Protein AF-A0A352AAE7-F1 (afdb_monomer_lite)

pLDDT: mean 84.23, std 16.34, range [34.0, 94.88]

Secondary structure (DSSP, 8-state):
----EEEEEETTEEEEEEGGG---EEE-TTS-EEEE-TTS--EEEE-TTTSHHHHHHHHHHHHHHHS---S--------

Foldseek 3Di:
DDFLWDWDDFDHDIDTAGCVLWPDWAADPQRWIWTAGNVRPDITTHDCVPTVPRSVSVQVVCCVVPVDGNDDDPPPPDD

Sequence (79 aa):
MTQHWIKFVYERNTYVVDLDRISTFACTRNGRLVFWLPDGRVQVVIHPKTNPEAHQQILDYVENITGESLGFQFRVNRP

Radius of gyration: 13.11 Å; chains: 1; bounding box: 37×31×34 Å

Structure (mmCIF, N/CA/C/O backbone):
data_AF-A0A352AAE7-F1
#
_entry.id   AF-A0A352AAE7-F1
#
loop_
_atom_site.group_PDB
_atom_site.id
_atom_site.type_symbol
_atom_site.label_atom_id
_atom_site.label_alt_id
_atom_site.label_comp_id
_atom_site.label_asym_id
_atom_site.label_entity_id
_atom_site.label_seq_id
_atom_site.pdbx_PDB_ins_code
_atom_site.Cartn_x
_atom_site.Cartn_y
_atom_site.Cartn_z
_atom_site.occupancy
_atom_site.B_iso_or_equiv
_atom_site.auth_seq_id
_atom_site.auth_comp_id
_atom_site.auth_asym_id
_atom_site.auth_atom_id
_atom_site.pdbx_PDB_model_num
ATOM 1 N N . MET A 1 1 ? -15.136 11.650 5.992 1.00 47.44 1 MET A N 1
ATOM 2 C CA . MET A 1 1 ? -14.883 10.412 5.229 1.00 47.44 1 MET A CA 1
ATOM 3 C C . MET A 1 1 ? -13.842 10.739 4.173 1.00 47.44 1 MET A C 1
ATOM 5 O O . MET A 1 1 ? -14.195 11.147 3.074 1.00 47.44 1 MET A O 1
ATOM 9 N N . THR A 1 2 ? -12.567 10.707 4.540 1.00 62.91 2 THR A N 1
ATOM 10 C CA . THR A 1 2 ? -11.461 10.815 3.584 1.00 62.91 2 THR A CA 1
ATOM 11 C C . THR A 1 2 ? -11.245 9.425 3.002 1.00 62.91 2 THR A C 1
ATOM 13 O O . THR A 1 2 ? -11.135 8.477 3.764 1.00 62.91 2 THR A O 1
ATOM 16 N N . GLN A 1 3 ? -11.299 9.295 1.677 1.00 78.38 3 GLN A N 1
ATOM 17 C CA . GLN A 1 3 ? -10.981 8.042 0.992 1.00 78.38 3 GLN A CA 1
ATOM 18 C C . GLN A 1 3 ? -9.523 8.110 0.548 1.00 78.38 3 GLN A C 1
ATOM 20 O O . GLN A 1 3 ? -9.138 9.069 -0.129 1.00 78.38 3 GLN A O 1
ATOM 25 N N . HIS A 1 4 ? -8.728 7.112 0.909 1.00 91.88 4 HIS A N 1
ATOM 26 C CA . HIS A 1 4 ? -7.286 7.115 0.670 1.00 91.88 4 HIS A CA 1
ATOM 27 C C . HIS A 1 4 ? -6.953 6.372 -0.626 1.00 91.88 4 HIS A C 1
ATOM 29 O O . HIS A 1 4 ? -6.418 5.265 -0.626 1.00 91.88 4 HIS A O 1
ATOM 35 N N . TRP A 1 5 ? -7.310 6.991 -1.752 1.00 94.25 5 TRP A N 1
ATOM 36 C CA . TRP A 1 5 ? -7.038 6.446 -3.079 1.00 94.25 5 TRP A CA 1
ATOM 37 C C . TRP A 1 5 ? -5.600 6.718 -3.509 1.00 94.25 5 TRP A C 1
ATOM 39 O O . TRP A 1 5 ? -5.176 7.871 -3.579 1.00 94.25 5 TRP A O 1
ATOM 49 N N . ILE A 1 6 ? -4.885 5.663 -3.891 1.00 93.88 6 ILE A N 1
ATOM 50 C CA . ILE A 1 6 ? -3.557 5.761 -4.498 1.00 93.88 6 ILE A CA 1
ATOM 51 C C . ILE A 1 6 ? -3.557 5.175 -5.905 1.00 93.88 6 ILE A C 1
ATOM 53 O O . ILE A 1 6 ? -4.319 4.257 -6.224 1.00 93.88 6 ILE A O 1
ATOM 57 N N . LYS A 1 7 ? -2.663 5.689 -6.752 1.00 94.31 7 LYS A N 1
ATOM 58 C CA . LYS A 1 7 ? -2.432 5.183 -8.105 1.00 94.31 7 LYS A CA 1
ATOM 59 C C . LYS A 1 7 ? -0.966 4.823 -8.275 1.00 94.31 7 LYS A C 1
ATOM 61 O O . LYS A 1 7 ? -0.092 5.643 -8.021 1.00 94.31 7 LYS A O 1
ATOM 66 N N . PHE A 1 8 ? -0.689 3.618 -8.754 1.00 93.31 8 PHE A N 1
ATOM 67 C CA . PHE A 1 8 ? 0.681 3.182 -9.011 1.00 93.31 8 PHE A CA 1
ATOM 68 C C . PHE A 1 8 ? 0.750 2.161 -10.139 1.00 93.31 8 PHE A C 1
ATOM 70 O O . PHE A 1 8 ? -0.219 1.467 -10.446 1.00 93.31 8 PHE A O 1
ATOM 77 N N . VAL A 1 9 ? 1.923 2.068 -10.762 1.00 91.62 9 VAL A N 1
ATOM 78 C CA . VAL A 1 9 ? 2.233 1.012 -11.726 1.00 91.62 9 VAL A CA 1
ATOM 79 C C . VAL A 1 9 ? 2.924 -0.118 -10.982 1.00 91.62 9 VAL A C 1
ATOM 81 O O . VAL A 1 9 ? 3.931 0.108 -10.310 1.00 91.62 9 VAL A O 1
ATOM 84 N N . TYR A 1 10 ? 2.387 -1.324 -11.110 1.00 90.88 10 TYR A N 1
ATOM 85 C CA . TYR A 1 10 ? 2.997 -2.543 -10.598 1.00 90.88 10 TYR A CA 1
ATOM 86 C C . TYR A 1 10 ? 2.972 -3.599 -11.699 1.00 90.88 10 TYR A C 1
ATOM 88 O O . TYR A 1 10 ? 1.951 -3.813 -12.359 1.00 90.88 10 TYR A O 1
ATOM 96 N N . GLU A 1 11 ? 4.134 -4.204 -11.936 1.00 88.00 11 GLU A N 1
ATOM 97 C CA . GLU A 1 11 ? 4.411 -5.030 -13.112 1.00 88.00 11 GLU A CA 1
ATOM 98 C C . GLU A 1 11 ? 4.107 -4.282 -14.421 1.00 88.00 11 GLU A C 1
ATOM 100 O O . GLU A 1 11 ? 4.869 -3.407 -14.824 1.00 88.00 11 GLU A O 1
ATOM 105 N N . ARG A 1 12 ? 3.002 -4.61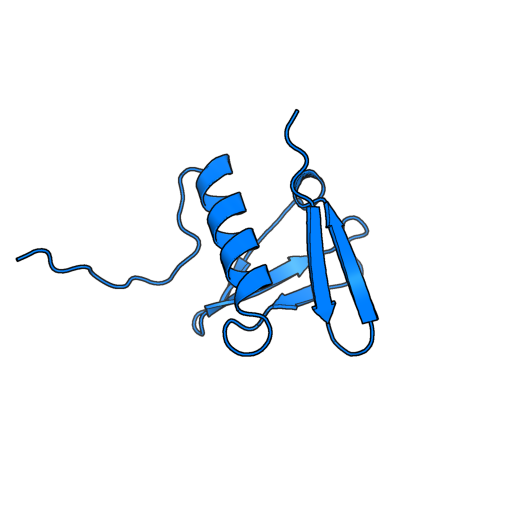0 -15.096 1.00 89.56 12 ARG A N 1
ATOM 106 C CA . ARG A 1 12 ? 2.577 -3.992 -16.364 1.00 89.56 12 ARG A CA 1
ATOM 107 C C . ARG A 1 12 ? 1.195 -3.352 -16.272 1.00 89.56 12 ARG A C 1
ATOM 109 O O . ARG A 1 12 ? 0.659 -2.915 -17.285 1.00 89.56 12 ARG A O 1
ATOM 116 N N . ASN A 1 13 ? 0.631 -3.296 -15.069 1.00 90.62 13 ASN A N 1
ATOM 117 C CA . ASN A 1 13 ? -0.713 -2.803 -14.832 1.00 90.62 13 ASN A CA 1
ATOM 118 C C . ASN A 1 13 ? -0.673 -1.521 -14.006 1.00 90.62 13 ASN A C 1
ATOM 120 O O . ASN A 1 13 ? 0.172 -1.332 -13.129 1.00 90.62 13 ASN A O 1
ATOM 124 N N . THR A 1 14 ? -1.617 -0.633 -14.298 1.00 93.44 14 THR A N 1
ATOM 125 C CA . THR A 1 14 ? -1.891 0.530 -13.458 1.00 93.44 14 THR A CA 1
ATOM 126 C C . THR A 1 14 ? -2.981 0.154 -12.473 1.00 93.44 14 THR A C 1
ATOM 128 O O . THR A 1 14 ? -4.079 -0.220 -12.880 1.00 93.44 14 THR A O 1
ATOM 131 N N . TYR A 1 15 ? -2.678 0.273 -11.189 1.00 92.44 15 TYR A N 1
ATOM 132 C CA . TYR A 1 15 ? -3.614 0.026 -10.107 1.00 92.44 15 TYR A CA 1
ATOM 133 C C . TYR A 1 15 ? -4.142 1.349 -9.566 1.00 92.44 15 TYR A C 1
ATOM 135 O O . TYR A 1 15 ? -3.404 2.331 -9.465 1.00 92.44 15 TYR A O 1
ATOM 143 N N . VAL A 1 16 ? -5.425 1.351 -9.213 1.00 93.94 16 VAL A N 1
ATOM 144 C CA . VAL A 1 16 ? -6.080 2.401 -8.433 1.00 93.94 16 VAL A CA 1
ATOM 145 C C . VAL A 1 16 ? -6.714 1.698 -7.243 1.00 93.94 16 VAL A C 1
ATOM 147 O O . VAL A 1 16 ? -7.594 0.858 -7.427 1.00 93.94 16 VAL A O 1
ATOM 150 N N . VAL A 1 17 ? -6.198 1.963 -6.046 1.00 92.19 17 VAL A N 1
ATOM 151 C CA . VAL A 1 17 ? -6.519 1.193 -4.837 1.00 92.19 17 VAL A CA 1
ATOM 152 C C . VAL A 1 17 ? -6.956 2.137 -3.734 1.00 92.19 17 VAL A C 1
ATOM 154 O O . VAL A 1 17 ? -6.319 3.162 -3.509 1.00 92.19 17 VAL A O 1
ATOM 157 N N . ASP A 1 18 ? -8.034 1.761 -3.058 1.00 93.56 18 ASP A N 1
ATOM 158 C CA . ASP A 1 18 ? -8.497 2.379 -1.821 1.00 93.56 18 ASP A CA 1
ATOM 159 C C . ASP A 1 18 ? -7.776 1.719 -0.639 1.00 93.56 18 ASP A C 1
ATOM 161 O O . ASP A 1 18 ? -7.992 0.532 -0.367 1.00 93.56 18 ASP A O 1
ATOM 165 N N . LEU A 1 19 ? -6.893 2.465 0.031 1.00 93.00 19 LEU A N 1
ATOM 166 C CA . LEU A 1 19 ? -6.112 1.951 1.157 1.00 93.00 19 LEU A CA 1
ATOM 167 C C . LEU A 1 19 ? -6.988 1.577 2.358 1.00 93.00 19 LEU A C 1
ATOM 169 O O . LEU A 1 19 ? -6.620 0.665 3.093 1.00 93.00 19 LEU A O 1
ATOM 173 N N . ASP A 1 20 ? -8.183 2.164 2.487 1.00 92.62 20 ASP A N 1
ATOM 174 C CA . ASP A 1 20 ? -9.128 1.854 3.569 1.00 92.62 20 ASP A CA 1
ATOM 175 C C . ASP A 1 20 ? -9.704 0.432 3.476 1.00 92.62 20 ASP A C 1
ATOM 177 O O . ASP A 1 20 ? -10.315 -0.071 4.420 1.00 92.62 20 ASP A O 1
ATOM 181 N N . ARG A 1 21 ? -9.491 -0.253 2.345 1.00 91.81 21 ARG A N 1
ATOM 182 C CA . ARG A 1 21 ? -9.893 -1.651 2.127 1.00 91.81 21 ARG A CA 1
ATOM 183 C C . ARG A 1 21 ? -8.752 -2.649 2.299 1.00 91.81 21 ARG A C 1
ATOM 185 O O . ARG A 1 21 ? -8.964 -3.846 2.103 1.00 91.81 21 ARG A O 1
ATOM 192 N N . ILE A 1 22 ? -7.552 -2.179 2.623 1.00 91.94 22 ILE A N 1
ATOM 193 C CA . ILE A 1 22 ? -6.374 -3.021 2.807 1.00 91.94 22 ILE A CA 1
ATOM 194 C C . ILE A 1 22 ? -6.234 -3.353 4.289 1.00 91.94 22 ILE A C 1
ATOM 196 O O . ILE A 1 22 ? -6.090 -2.475 5.132 1.00 91.94 22 ILE A O 1
ATOM 200 N N . SER A 1 23 ? -6.264 -4.643 4.617 1.00 87.94 23 SER A N 1
ATOM 201 C CA . SER A 1 23 ? -6.255 -5.097 6.011 1.00 87.94 23 SER A CA 1
ATOM 202 C C . SER A 1 23 ? -4.861 -5.185 6.627 1.00 87.94 23 SER A C 1
ATOM 204 O O . SER A 1 23 ? -4.733 -5.349 7.840 1.00 87.94 23 SER A O 1
ATOM 206 N N . THR A 1 24 ? -3.798 -5.202 5.818 1.00 89.56 24 THR A N 1
ATOM 207 C CA . THR A 1 24 ? -2.444 -5.486 6.311 1.00 89.56 24 THR A CA 1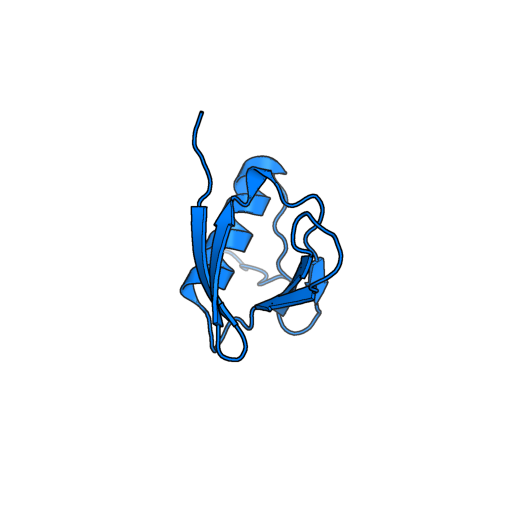
ATOM 208 C C . THR A 1 24 ? -1.373 -4.863 5.428 1.00 89.56 24 THR A C 1
ATOM 210 O O . THR A 1 24 ? -1.361 -5.062 4.213 1.00 89.56 24 THR A O 1
ATOM 213 N N . PHE A 1 25 ? -0.425 -4.189 6.077 1.00 92.75 25 PHE A N 1
ATOM 214 C CA . PHE A 1 25 ? 0.792 -3.651 5.481 1.00 92.75 25 PHE A CA 1
ATOM 215 C C . PHE A 1 25 ? 2.010 -4.228 6.201 1.00 92.75 25 PHE A C 1
ATOM 217 O O . PHE A 1 25 ? 2.005 -4.395 7.419 1.00 92.75 25 PHE A O 1
ATOM 224 N N . ALA A 1 26 ? 3.068 -4.516 5.452 1.00 91.38 26 ALA A N 1
ATOM 225 C CA . ALA A 1 26 ? 4.347 -4.958 5.980 1.00 91.38 26 ALA A CA 1
ATOM 226 C C . ALA A 1 26 ? 5.484 -4.163 5.335 1.00 91.38 26 ALA A C 1
ATOM 228 O O . ALA A 1 26 ? 5.472 -3.899 4.134 1.00 91.38 26 ALA A O 1
ATOM 229 N N . CYS A 1 27 ? 6.500 -3.816 6.123 1.00 90.62 27 CYS A N 1
ATOM 230 C CA . CYS A 1 27 ? 7.726 -3.203 5.628 1.00 90.62 27 CYS A CA 1
ATOM 231 C C . CYS A 1 27 ? 8.883 -4.181 5.822 1.00 90.62 27 CYS A C 1
ATOM 233 O O . CYS A 1 27 ? 9.127 -4.692 6.915 1.00 90.62 27 CYS A O 1
ATOM 235 N N . THR A 1 28 ? 9.585 -4.485 4.739 1.00 87.62 28 THR A N 1
ATOM 236 C CA . THR A 1 28 ? 10.742 -5.383 4.770 1.00 87.62 28 THR A CA 1
ATOM 237 C C . THR A 1 28 ? 12.017 -4.609 5.111 1.00 87.62 28 THR A C 1
ATOM 239 O O . THR A 1 28 ? 12.088 -3.391 4.970 1.00 87.62 28 THR A O 1
ATOM 242 N N . ARG A 1 29 ? 13.081 -5.314 5.520 1.00 82.44 29 ARG A N 1
ATOM 243 C CA . ARG A 1 29 ? 14.339 -4.695 5.987 1.00 82.44 29 ARG A CA 1
ATOM 244 C C . ARG A 1 29 ? 15.030 -3.786 4.956 1.00 82.44 29 ARG A C 1
ATOM 246 O O . ARG A 1 29 ? 15.842 -2.952 5.333 1.00 82.44 29 ARG A O 1
ATOM 253 N N . ASN A 1 30 ? 14.729 -3.937 3.667 1.00 84.94 30 ASN A N 1
ATOM 254 C CA . ASN A 1 30 ? 15.255 -3.082 2.595 1.00 84.94 30 ASN A CA 1
ATOM 255 C C . ASN A 1 30 ? 14.318 -1.910 2.238 1.00 84.94 30 ASN A C 1
ATOM 257 O O . ASN A 1 30 ? 14.506 -1.271 1.203 1.00 84.94 30 ASN A O 1
ATOM 261 N N . GLY A 1 31 ? 13.304 -1.651 3.067 1.00 86.19 31 GLY A N 1
ATOM 262 C CA . GLY A 1 31 ? 12.345 -0.569 2.889 1.00 86.19 31 GLY A CA 1
ATOM 263 C C . GLY A 1 31 ? 11.267 -0.849 1.846 1.00 86.19 31 GLY A C 1
ATOM 264 O O . GLY A 1 31 ? 10.523 0.066 1.513 1.00 86.19 31 GLY A O 1
ATOM 265 N N . ARG A 1 32 ? 11.155 -2.068 1.293 1.00 92.19 32 ARG A N 1
ATOM 266 C CA . ARG A 1 32 ? 10.027 -2.398 0.406 1.00 92.19 32 ARG A CA 1
ATOM 267 C C . ARG A 1 32 ? 8.764 -2.585 1.228 1.00 92.19 32 ARG A C 1
ATOM 269 O O . ARG A 1 32 ? 8.779 -3.348 2.199 1.00 92.19 32 ARG A O 1
ATOM 276 N N . LEU A 1 33 ? 7.694 -1.942 0.777 1.00 94.31 33 LEU A N 1
ATOM 277 C CA . LEU A 1 33 ? 6.355 -2.131 1.311 1.00 94.31 33 LEU A CA 1
ATOM 278 C C . LEU A 1 33 ? 5.679 -3.298 0.609 1.00 94.31 33 LEU A C 1
ATOM 280 O O . LEU A 1 33 ? 5.786 -3.453 -0.607 1.00 94.31 33 LEU A O 1
ATOM 284 N N . VAL A 1 34 ? 4.991 -4.111 1.395 1.00 94.44 34 VAL A N 1
ATOM 285 C CA . VAL A 1 34 ? 4.269 -5.294 0.951 1.00 94.44 34 VAL A CA 1
ATOM 286 C C . VAL A 1 34 ? 2.860 -5.228 1.516 1.00 94.44 34 VAL A C 1
ATOM 288 O O . VAL A 1 34 ? 2.682 -5.004 2.712 1.00 94.44 34 VAL A O 1
ATOM 291 N N . PHE A 1 35 ? 1.865 -5.431 0.665 1.00 94.06 35 PHE A N 1
ATOM 292 C CA . PHE A 1 35 ? 0.468 -5.552 1.070 1.00 94.06 35 PHE A CA 1
ATOM 293 C C . PHE A 1 35 ? -0.282 -6.466 0.104 1.00 94.06 35 PHE A C 1
ATOM 295 O O . PHE A 1 35 ? 0.238 -6.836 -0.951 1.00 94.06 35 PHE A O 1
ATOM 302 N N . TRP A 1 36 ? -1.504 -6.838 0.467 1.00 93.06 36 TRP A N 1
ATOM 303 C CA . TRP A 1 36 ? -2.378 -7.660 -0.363 1.00 93.06 36 TRP A CA 1
ATOM 304 C C . TRP A 1 36 ? -3.590 -6.848 -0.782 1.00 93.06 36 TRP A C 1
ATOM 306 O O . TRP A 1 36 ? -4.135 -6.095 0.025 1.00 93.06 36 TRP A O 1
ATOM 316 N N . LEU A 1 37 ? -4.016 -7.003 -2.035 1.00 90.44 37 LEU A N 1
ATOM 317 C CA . LEU A 1 37 ? -5.293 -6.446 -2.476 1.00 90.44 37 LEU A CA 1
ATOM 318 C C . LEU A 1 37 ? -6.456 -7.071 -1.679 1.00 90.44 37 LEU A C 1
ATOM 320 O O . LEU A 1 37 ? -6.283 -8.149 -1.110 1.00 90.44 37 LEU A O 1
ATOM 324 N N . PRO A 1 38 ? -7.647 -6.439 -1.638 1.00 84.56 38 PRO A N 1
ATOM 325 C CA . PRO A 1 38 ? -8.748 -6.876 -0.771 1.00 84.56 38 PRO A CA 1
ATOM 326 C C . PRO A 1 38 ? -9.232 -8.317 -0.998 1.00 84.56 38 PRO A C 1
ATOM 328 O O . PRO A 1 38 ? -9.864 -8.899 -0.123 1.00 84.56 38 PRO A O 1
ATOM 331 N N . ASP A 1 39 ? -8.949 -8.906 -2.164 1.00 81.19 39 ASP A N 1
ATOM 332 C CA . ASP A 1 39 ? -9.266 -10.306 -2.463 1.00 81.19 39 ASP A CA 1
ATOM 333 C C . ASP A 1 39 ? -8.226 -11.309 -1.923 1.00 81.19 39 ASP A C 1
ATOM 335 O O . ASP A 1 39 ? -8.422 -12.520 -2.031 1.00 81.19 39 ASP A O 1
ATOM 339 N N . GLY A 1 40 ? -7.119 -10.815 -1.358 1.00 76.81 40 GLY A N 1
ATOM 340 C CA . GLY A 1 40 ? -6.011 -11.585 -0.800 1.00 76.81 40 GLY A CA 1
ATOM 341 C C . GLY A 1 40 ? -5.144 -12.313 -1.831 1.00 76.81 40 GLY A C 1
ATOM 342 O O . GLY A 1 40 ? -4.179 -12.973 -1.448 1.00 76.81 40 GLY A O 1
ATOM 343 N N . ARG A 1 41 ? -5.455 -12.223 -3.131 1.00 84.94 41 ARG A N 1
ATOM 344 C CA . ARG A 1 41 ? -4.813 -13.044 -4.175 1.00 84.94 41 ARG A CA 1
ATOM 345 C C . ARG A 1 41 ? -3.553 -12.410 -4.732 1.00 84.94 41 ARG A C 1
ATOM 347 O O . ARG A 1 41 ? -2.629 -13.121 -5.118 1.00 84.94 41 ARG A O 1
ATOM 354 N N . VAL A 1 42 ? -3.523 -11.084 -4.786 1.00 89.31 42 VAL A N 1
ATOM 355 C CA . VAL A 1 42 ? -2.407 -10.335 -5.361 1.00 89.31 42 VAL A CA 1
ATOM 356 C C . VAL A 1 42 ? -1.601 -9.704 -4.239 1.00 89.31 42 VAL A C 1
ATOM 358 O O . VAL A 1 42 ? -2.074 -8.793 -3.558 1.00 89.31 42 VAL A O 1
ATOM 361 N N . GLN A 1 43 ? -0.371 -10.186 -4.067 1.00 92.88 43 GLN A N 1
ATOM 362 C CA . GLN A 1 43 ? 0.631 -9.517 -3.250 1.00 92.88 43 GLN A CA 1
ATOM 363 C C . GLN A 1 43 ? 1.266 -8.398 -4.075 1.00 92.88 43 GLN A C 1
ATOM 365 O O . GLN A 1 43 ? 1.816 -8.640 -5.147 1.00 92.88 43 GLN A O 1
ATOM 370 N N . VAL A 1 44 ? 1.210 -7.176 -3.561 1.00 94.00 44 VAL A N 1
ATOM 371 C CA . VAL A 1 44 ? 1.834 -6.005 -4.168 1.00 94.00 44 VAL A CA 1
ATOM 372 C C . VAL A 1 44 ? 3.104 -5.676 -3.399 1.00 94.00 44 VAL A C 1
ATOM 374 O O . VAL A 1 44 ? 3.094 -5.597 -2.171 1.00 94.00 44 VAL A O 1
ATOM 377 N N . VAL A 1 45 ? 4.198 -5.456 -4.131 1.00 94.44 45 VAL A N 1
ATOM 378 C CA . VAL A 1 45 ? 5.475 -5.012 -3.564 1.00 94.44 45 VAL A CA 1
ATOM 379 C C . VAL A 1 45 ? 5.841 -3.651 -4.141 1.00 94.44 45 VAL A C 1
ATOM 381 O O . VAL A 1 45 ? 6.194 -3.538 -5.314 1.00 94.44 45 VAL A O 1
ATOM 384 N N . ILE A 1 46 ? 5.796 -2.617 -3.307 1.00 94.50 46 ILE A N 1
ATOM 385 C CA . ILE A 1 46 ? 6.151 -1.248 -3.678 1.00 94.50 46 ILE A CA 1
ATOM 386 C C . ILE A 1 46 ? 7.600 -0.985 -3.281 1.00 94.50 46 ILE A C 1
ATOM 388 O O . ILE A 1 46 ? 7.979 -1.053 -2.107 1.00 94.50 46 ILE A O 1
ATOM 392 N N . HIS A 1 47 ? 8.428 -0.686 -4.280 1.00 92.19 47 HIS A N 1
ATOM 393 C CA . HIS A 1 47 ? 9.832 -0.376 -4.064 1.00 92.19 47 HIS A CA 1
ATOM 394 C C . HIS A 1 47 ? 10.024 1.140 -3.901 1.00 92.19 47 HIS A C 1
ATOM 396 O O . HIS A 1 47 ? 9.614 1.891 -4.790 1.00 92.19 47 HIS A O 1
ATOM 402 N N . PRO A 1 48 ? 10.738 1.608 -2.859 1.00 90.81 48 PRO A N 1
ATOM 403 C CA . PRO A 1 48 ? 10.906 3.042 -2.590 1.00 90.81 48 PRO A CA 1
ATOM 404 C C . PRO A 1 48 ? 11.590 3.804 -3.735 1.00 90.81 48 PRO A C 1
ATOM 406 O O . PRO A 1 48 ? 11.397 4.998 -3.897 1.00 90.81 48 PRO A O 1
ATOM 409 N N . LYS A 1 49 ? 12.392 3.114 -4.559 1.00 89.81 49 LYS A N 1
ATOM 410 C CA . LYS A 1 49 ? 13.082 3.723 -5.714 1.00 89.81 49 LYS A CA 1
ATOM 411 C C . LYS A 1 49 ? 12.257 3.782 -7.003 1.00 89.81 49 LYS A C 1
ATOM 413 O O . LYS A 1 49 ? 12.429 4.721 -7.766 1.00 89.81 49 LYS A O 1
ATOM 418 N N . THR A 1 50 ? 11.433 2.772 -7.290 1.00 89.50 50 THR A N 1
ATOM 419 C CA . THR A 1 50 ? 10.676 2.712 -8.559 1.00 89.50 50 THR A CA 1
ATOM 420 C C . THR A 1 50 ? 9.303 3.351 -8.429 1.00 89.50 50 THR A C 1
ATOM 422 O O . THR A 1 50 ? 8.754 3.827 -9.414 1.00 89.50 50 THR A O 1
ATOM 425 N N . ASN A 1 51 ? 8.757 3.374 -7.213 1.00 92.06 51 ASN A N 1
ATOM 426 C CA . ASN A 1 51 ? 7.441 3.913 -6.905 1.00 92.06 51 ASN A CA 1
ATOM 427 C C . ASN A 1 51 ? 7.516 4.814 -5.658 1.00 92.06 51 ASN A C 1
ATOM 429 O O . ASN A 1 51 ? 6.812 4.546 -4.687 1.00 92.06 51 ASN A O 1
ATOM 433 N N . PRO A 1 52 ? 8.376 5.852 -5.651 1.00 92.19 52 PRO A N 1
ATOM 434 C CA . PRO A 1 52 ? 8.620 6.675 -4.465 1.00 92.19 52 PRO A CA 1
ATOM 435 C C . PRO A 1 52 ? 7.355 7.370 -3.952 1.00 92.19 52 PRO A C 1
ATOM 437 O O . PRO A 1 52 ? 7.119 7.399 -2.751 1.00 92.19 52 PRO A O 1
ATOM 440 N N . GLU A 1 53 ? 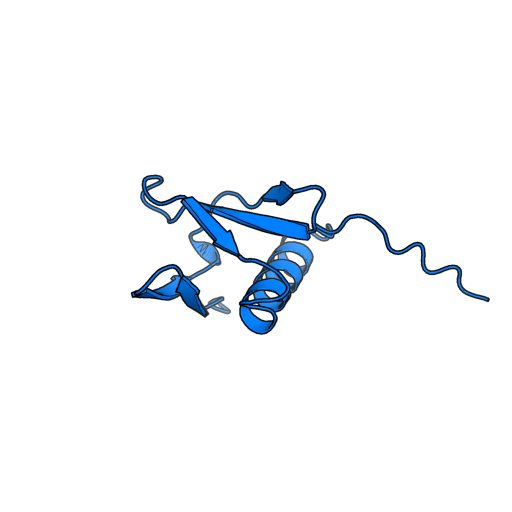6.514 7.877 -4.854 1.00 93.69 53 GLU A N 1
ATOM 441 C CA . GLU A 1 53 ? 5.277 8.577 -4.492 1.00 93.69 53 GLU A CA 1
ATOM 442 C C . GLU A 1 53 ? 4.278 7.643 -3.799 1.00 93.69 53 GLU A C 1
ATOM 444 O O . GLU A 1 53 ? 3.854 7.907 -2.679 1.00 93.69 53 GLU A O 1
ATOM 449 N N . ALA A 1 54 ? 3.959 6.511 -4.431 1.00 93.94 54 ALA A N 1
ATOM 450 C CA . ALA A 1 54 ? 3.044 5.528 -3.857 1.00 93.94 54 ALA A CA 1
ATOM 451 C C . ALA A 1 54 ? 3.598 4.918 -2.563 1.00 93.94 54 ALA A C 1
ATOM 453 O O . ALA A 1 54 ? 2.844 4.623 -1.643 1.00 93.94 54 ALA A O 1
ATOM 454 N N . HIS A 1 55 ? 4.919 4.736 -2.486 1.00 94.88 55 HIS A N 1
ATOM 455 C CA . HIS A 1 55 ? 5.587 4.266 -1.277 1.00 94.88 55 HIS A CA 1
ATOM 456 C C . HIS A 1 55 ? 5.360 5.232 -0.113 1.00 94.88 55 HIS A C 1
ATOM 458 O O . HIS A 1 55 ? 4.870 4.808 0.930 1.00 94.88 55 HIS A O 1
ATOM 464 N N . GLN A 1 56 ? 5.626 6.523 -0.324 1.00 93.56 56 GLN A N 1
ATOM 465 C CA . GLN A 1 56 ? 5.442 7.542 0.704 1.00 93.56 56 GLN A CA 1
ATOM 466 C C . GLN A 1 56 ? 3.968 7.701 1.096 1.00 93.56 56 GLN A C 1
ATOM 468 O O . GLN A 1 56 ? 3.662 7.711 2.280 1.00 93.56 56 GLN A O 1
ATOM 473 N N . GLN A 1 57 ? 3.046 7.719 0.128 1.00 94.44 57 GLN A N 1
ATOM 474 C CA . GLN A 1 57 ? 1.605 7.799 0.405 1.00 94.44 57 GLN A CA 1
ATOM 475 C C . GLN A 1 57 ? 1.114 6.662 1.310 1.00 94.44 57 GLN A C 1
ATOM 477 O O . GLN A 1 57 ? 0.281 6.887 2.183 1.00 94.44 57 GLN A O 1
ATOM 482 N N . ILE A 1 58 ? 1.631 5.443 1.122 1.00 94.19 58 ILE A N 1
ATOM 483 C CA . ILE A 1 58 ? 1.281 4.301 1.975 1.00 94.19 58 ILE A CA 1
ATOM 484 C C . ILE A 1 58 ? 1.896 4.448 3.371 1.00 94.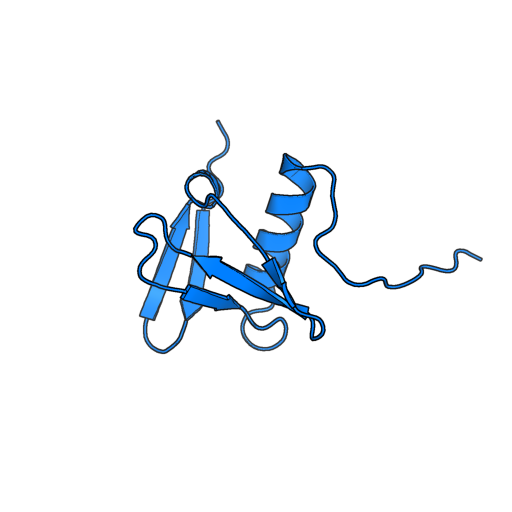19 58 ILE A C 1
ATOM 486 O O . ILE A 1 58 ? 1.224 4.134 4.350 1.00 94.19 58 ILE A O 1
ATOM 490 N N . LEU A 1 59 ? 3.144 4.919 3.487 1.00 93.19 59 LEU A N 1
ATOM 491 C CA . LEU A 1 59 ? 3.753 5.184 4.797 1.00 93.19 59 LEU A CA 1
ATOM 492 C C . LEU A 1 59 ? 2.957 6.229 5.579 1.00 93.19 59 LEU A C 1
ATOM 494 O O . LEU A 1 59 ? 2.588 5.968 6.721 1.00 93.19 59 LEU A O 1
ATOM 498 N 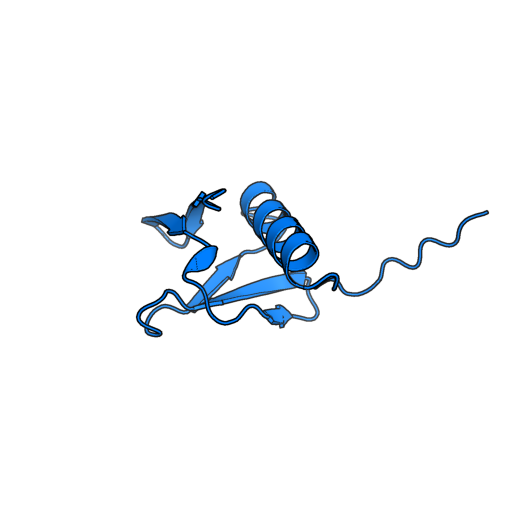N . ASP A 1 60 ? 2.645 7.354 4.936 1.00 93.12 60 ASP A N 1
ATOM 499 C CA . ASP A 1 60 ? 1.874 8.445 5.530 1.00 93.12 60 ASP A CA 1
ATOM 500 C C . ASP A 1 60 ? 0.483 7.956 5.936 1.00 93.12 60 ASP A C 1
ATOM 502 O O . ASP A 1 60 ? -0.000 8.267 7.021 1.00 93.12 60 ASP A O 1
ATOM 506 N N . TYR A 1 61 ? -0.171 7.162 5.082 1.00 93.31 61 TYR A N 1
ATOM 507 C CA . TYR A 1 61 ? -1.462 6.558 5.395 1.00 93.31 61 TYR A CA 1
ATOM 508 C C . TYR A 1 61 ? -1.393 5.705 6.661 1.00 93.31 61 TYR A C 1
ATOM 510 O O . TYR A 1 61 ? -2.189 5.916 7.572 1.00 93.31 61 TYR A O 1
ATOM 518 N N . VAL A 1 62 ? -0.436 4.774 6.730 1.00 92.44 62 VAL A N 1
ATOM 519 C CA . VAL A 1 62 ? -0.295 3.883 7.885 1.00 92.44 62 VAL A CA 1
ATOM 520 C C . VAL A 1 62 ? -0.014 4.693 9.146 1.00 92.44 62 VAL A C 1
ATOM 522 O O . VAL A 1 62 ? -0.723 4.510 10.131 1.00 92.44 62 VAL A O 1
ATOM 525 N N . GLU A 1 63 ? 0.936 5.625 9.106 1.00 92.31 63 GLU A N 1
ATOM 526 C CA . GLU A 1 63 ? 1.264 6.473 10.256 1.00 92.31 63 GLU A CA 1
ATOM 527 C C . GLU A 1 63 ? 0.056 7.300 10.721 1.00 92.31 63 GLU A C 1
ATOM 529 O O . GLU A 1 63 ? -0.206 7.387 11.919 1.00 92.31 63 GLU A O 1
ATOM 534 N N . ASN A 1 64 ? -0.751 7.823 9.793 1.00 91.62 64 ASN A N 1
ATOM 535 C CA . ASN A 1 64 ? -1.961 8.575 10.123 1.00 91.62 64 ASN A CA 1
ATOM 536 C C . ASN A 1 64 ? -3.048 7.724 10.804 1.00 91.62 64 ASN A C 1
ATOM 538 O O . ASN A 1 64 ? -3.789 8.256 11.632 1.00 91.62 64 ASN A O 1
ATOM 542 N N . ILE A 1 65 ? -3.182 6.434 10.464 1.00 90.38 65 ILE A N 1
ATOM 543 C CA . ILE A 1 65 ? -4.242 5.572 11.024 1.00 90.38 65 ILE A CA 1
ATOM 544 C C . ILE A 1 65 ? -3.802 4.781 12.260 1.00 90.38 65 ILE A C 1
ATOM 546 O O . ILE A 1 65 ? -4.644 4.451 13.095 1.00 90.38 65 ILE A O 1
ATOM 550 N N . THR A 1 66 ? -2.514 4.448 12.382 1.00 89.25 66 THR A N 1
ATOM 551 C CA . THR A 1 66 ? -1.990 3.642 13.497 1.00 89.25 66 THR A CA 1
ATOM 552 C C . THR A 1 66 ? -1.232 4.474 14.525 1.00 89.25 66 THR A C 1
ATOM 554 O O . THR A 1 66 ? -1.110 4.040 15.667 1.00 89.25 66 THR A O 1
ATOM 557 N N . GLY A 1 67 ? -0.712 5.644 14.139 1.00 88.38 67 GLY A N 1
ATOM 558 C CA . GLY A 1 67 ? 0.276 6.392 14.920 1.00 88.38 67 GLY A CA 1
ATOM 559 C C . GLY A 1 67 ? 1.681 5.775 14.900 1.00 88.38 67 GLY A C 1
ATOM 560 O O . GLY A 1 67 ? 2.564 6.262 15.600 1.00 88.38 67 GLY A O 1
ATOM 561 N N . GLU A 1 68 ? 1.898 4.712 14.120 1.00 82.75 68 GLU A N 1
ATOM 562 C CA . GLU A 1 68 ? 3.147 3.951 14.065 1.00 82.75 68 GLU A CA 1
ATOM 563 C C . GLU A 1 68 ? 3.815 4.093 12.697 1.00 82.75 68 GLU A C 1
ATOM 565 O O . GLU A 1 68 ? 3.193 3.902 11.648 1.00 82.75 68 GLU A O 1
ATOM 570 N N . SER A 1 69 ? 5.123 4.345 12.698 1.00 81.19 69 SER A N 1
ATOM 571 C CA 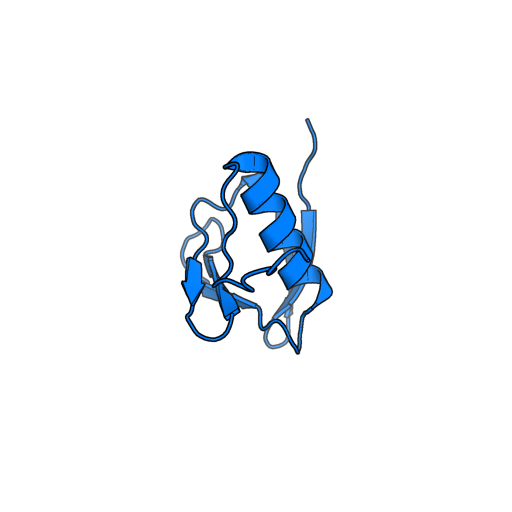. SER A 1 69 ? 5.897 4.444 11.463 1.00 81.19 69 SER A CA 1
ATOM 572 C C . SER A 1 69 ? 6.373 3.063 10.997 1.00 81.19 69 SER A C 1
ATOM 574 O O . SER A 1 69 ? 7.176 2.399 11.658 1.00 81.19 69 SER A O 1
ATOM 576 N N . LEU A 1 70 ? 5.932 2.633 9.810 1.00 73.88 70 LEU A N 1
ATOM 577 C CA . LEU A 1 70 ? 6.416 1.428 9.115 1.00 73.88 70 LEU A CA 1
ATOM 578 C C . LEU A 1 70 ? 7.778 1.685 8.432 1.00 73.88 70 LEU A C 1
ATOM 580 O O . LEU A 1 70 ? 7.961 1.462 7.236 1.00 73.88 70 LEU A O 1
ATOM 584 N N . GLY A 1 71 ? 8.762 2.167 9.189 1.00 60.94 71 GLY A N 1
ATOM 585 C CA . GLY A 1 71 ? 10.096 2.502 8.691 1.00 60.94 71 GLY A CA 1
ATOM 586 C C . GLY A 1 71 ? 11.195 2.033 9.638 1.00 60.94 71 GLY A C 1
ATOM 587 O O . GLY A 1 71 ? 11.172 2.310 10.834 1.00 60.94 71 GLY A O 1
ATOM 588 N N . PHE A 1 72 ? 12.206 1.337 9.110 1.00 53.00 72 PHE A N 1
ATOM 589 C CA . PHE A 1 72 ? 13.430 1.085 9.869 1.00 53.00 72 PHE A CA 1
ATOM 590 C C . PHE A 1 72 ? 14.200 2.410 10.013 1.00 53.00 72 PHE A C 1
ATOM 592 O O . PHE A 1 72 ? 14.735 2.926 9.037 1.00 53.00 72 PHE A O 1
ATOM 599 N N . GLN A 1 73 ? 14.192 2.946 11.237 1.00 45.28 73 GLN A N 1
ATOM 600 C CA . GLN A 1 73 ? 15.016 4.020 11.809 1.00 45.28 73 GLN A CA 1
ATOM 601 C C . GLN A 1 73 ? 16.025 4.713 10.869 1.00 45.28 73 GLN A C 1
ATOM 603 O O . GLN A 1 73 ? 17.128 4.211 10.650 1.00 45.28 73 GLN A O 1
ATOM 608 N N . PHE A 1 74 ? 15.764 5.976 10.528 1.00 37.62 74 PHE A N 1
ATOM 609 C CA . PHE A 1 74 ? 16.813 6.974 10.721 1.00 37.62 74 PHE A CA 1
ATOM 610 C C . PHE A 1 74 ? 16.692 7.459 12.163 1.00 37.62 74 PHE A C 1
ATOM 612 O O . PHE A 1 74 ? 15.739 8.146 12.521 1.00 37.62 74 PHE A O 1
ATOM 619 N N . ARG A 1 75 ? 17.666 7.100 13.008 1.00 38.25 75 ARG A N 1
ATOM 620 C CA . ARG A 1 75 ? 17.973 7.905 14.192 1.00 38.25 75 ARG A CA 1
ATOM 621 C C . ARG A 1 75 ? 18.224 9.326 13.696 1.00 38.25 75 ARG A C 1
ATOM 623 O O . ARG A 1 75 ? 19.315 9.621 13.212 1.00 38.25 75 ARG A O 1
ATOM 630 N N . VAL A 1 76 ? 17.240 10.206 13.828 1.00 38.53 76 VAL A N 1
ATOM 631 C CA . VAL A 1 76 ? 17.514 11.636 13.873 1.00 38.53 76 VAL A CA 1
ATOM 632 C C . VAL A 1 76 ? 18.199 11.853 15.217 1.00 38.53 76 VAL A C 1
ATOM 634 O O . VAL A 1 76 ? 17.548 12.014 16.245 1.00 38.53 76 VAL A O 1
ATOM 637 N N . ASN A 1 77 ? 19.532 11.785 15.233 1.00 40.34 77 ASN A N 1
ATOM 638 C CA . ASN A 1 77 ? 20.270 12.529 16.242 1.00 40.34 77 ASN A CA 1
ATOM 639 C C . ASN A 1 77 ? 19.894 13.998 15.997 1.00 40.34 77 ASN A C 1
ATOM 641 O O . ASN A 1 77 ? 20.365 14.602 15.034 1.00 40.34 77 ASN A O 1
ATOM 645 N N . ARG A 1 78 ? 18.986 14.540 16.816 1.00 34.00 78 ARG A N 1
ATOM 646 C CA . ARG A 1 78 ? 18.883 15.990 16.976 1.00 34.00 78 ARG A CA 1
ATOM 647 C C . ARG A 1 78 ? 20.214 16.471 17.569 1.00 34.00 78 ARG A C 1
ATOM 649 O O . ARG A 1 78 ? 20.642 15.859 18.552 1.00 34.00 78 ARG A O 1
ATOM 656 N N . PRO A 1 79 ? 20.868 17.491 16.991 1.00 46.53 79 PRO A N 1
ATOM 657 C CA . PRO A 1 79 ? 21.809 18.300 17.753 1.00 46.53 79 PRO A CA 1
ATOM 658 C C . PRO A 1 79 ? 21.091 19.034 18.895 1.00 46.53 79 PRO A C 1
ATOM 660 O O . PRO A 1 79 ? 19.868 19.293 18.765 1.00 46.53 79 PRO A O 1
#